Protein AF-A0A353R6K4-F1 (afdb_monomer_lite)

Foldseek 3Di:
DKDAPNHQQFFFAACCVVVVNPLRHRLVRRLVSNCVSVVHNDPPRMDDDDPDDDDPSSVD

Sequence (60 aa):
VVVCGGKVIARAHNLSETLNDPTAHAEMQAITSACNTLGGKYLDQCTLYVTLEPCPMCAG

Structure (mmCIF, N/CA/C/O backbone):
data_AF-A0A353R6K4-F1
#
_entry.id   AF-A0A353R6K4-F1
#
loop_
_atom_site.group_PDB
_atom_site.id
_atom_site.type_symbol
_atom_site.label_atom_id
_atom_site.label_alt_id
_atom_site.label_comp_id
_atom_site.label_asym_id
_atom_site.label_entity_id
_atom_site.label_seq_id
_atom_site.pdbx_PDB_ins_code
_atom_site.Cartn_x
_atom_site.Cartn_y
_atom_site.Cartn_z
_atom_site.occupancy
_atom_site.B_iso_or_equiv
_atom_site.auth_seq_id
_atom_site.auth_comp_id
_atom_site.auth_asym_id
_atom_site.auth_atom_id
_atom_site.pdbx_PDB_model_num
ATOM 1 N N . VAL A 1 1 ? -5.858 -1.634 -3.262 1.00 98.12 1 VAL A N 1
ATOM 2 C CA . VAL A 1 1 ? -6.786 -0.620 -2.687 1.00 98.12 1 VAL A CA 1
ATOM 3 C C . VAL A 1 1 ? -6.973 -0.925 -1.214 1.00 98.12 1 VAL A C 1
ATOM 5 O O . VAL A 1 1 ? -7.208 -2.083 -0.909 1.00 98.12 1 VAL A O 1
ATOM 8 N N . VAL A 1 2 ? -6.891 0.065 -0.322 1.00 98.56 2 VAL A N 1
ATOM 9 C CA . VAL A 1 2 ? -7.188 -0.123 1.112 1.00 98.56 2 VAL A CA 1
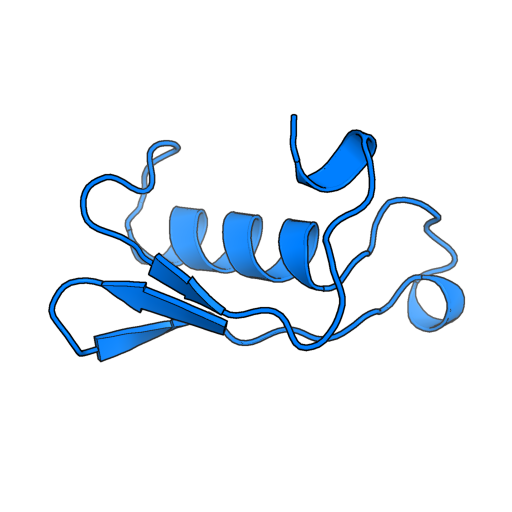ATOM 10 C C . VAL A 1 2 ? -8.514 0.545 1.453 1.00 98.56 2 VAL A C 1
ATOM 12 O O . VAL A 1 2 ? -8.741 1.706 1.097 1.00 98.56 2 VAL A O 1
ATOM 15 N N . VAL A 1 3 ? -9.385 -0.194 2.136 1.00 98.56 3 VAL A N 1
ATOM 16 C CA . VAL A 1 3 ? -10.696 0.263 2.611 1.00 98.56 3 VAL A CA 1
ATOM 17 C C . VAL A 1 3 ? -10.731 0.200 4.133 1.00 98.56 3 VAL A C 1
ATOM 19 O O . VAL A 1 3 ? -10.354 -0.818 4.696 1.00 98.56 3 VAL A O 1
ATOM 22 N N . CYS A 1 4 ? -11.222 1.249 4.789 1.00 97.81 4 CYS A N 1
ATOM 23 C CA . CYS A 1 4 ? -11.457 1.295 6.233 1.00 97.81 4 CYS A CA 1
ATOM 24 C C . CYS A 1 4 ? -12.871 1.826 6.496 1.00 97.81 4 CYS A C 1
ATOM 26 O O . CYS A 1 4 ? -13.257 2.859 5.944 1.00 97.81 4 CYS A O 1
ATOM 28 N N . GLY A 1 5 ? -13.681 1.098 7.273 1.00 95.44 5 GLY A N 1
ATOM 29 C CA . GLY A 1 5 ? -15.069 1.492 7.563 1.00 95.44 5 GLY A CA 1
ATOM 30 C C . GLY A 1 5 ? -15.926 1.729 6.309 1.00 95.44 5 GLY A C 1
ATOM 31 O O . GLY A 1 5 ? -16.713 2.672 6.263 1.00 95.44 5 GLY A O 1
ATOM 32 N N . GLY A 1 6 ? -15.714 0.937 5.251 1.00 96.31 6 GLY A N 1
ATOM 33 C CA . GLY A 1 6 ? -16.410 1.082 3.964 1.00 96.31 6 GLY A CA 1
ATOM 34 C C . GLY A 1 6 ? -15.932 2.248 3.086 1.00 96.31 6 GLY A C 1
ATOM 35 O O . GLY A 1 6 ? -16.454 2.433 1.989 1.00 96.31 6 GLY A O 1
ATOM 36 N N . LYS A 1 7 ? -14.930 3.022 3.519 1.00 97.44 7 LYS A N 1
ATOM 37 C CA . LYS A 1 7 ? -14.344 4.123 2.743 1.00 97.44 7 LYS A CA 1
ATOM 38 C C . LYS A 1 7 ? -12.996 3.722 2.169 1.00 97.44 7 LYS A C 1
ATOM 40 O O . LYS A 1 7 ? -12.163 3.150 2.866 1.00 97.44 7 LYS A O 1
ATOM 45 N N . VAL A 1 8 ? -12.759 4.053 0.904 1.00 98.25 8 VAL A N 1
ATOM 46 C CA . VAL A 1 8 ? -11.434 3.887 0.297 1.00 98.25 8 VAL A CA 1
ATOM 47 C C . VAL A 1 8 ? -10.497 4.946 0.867 1.00 98.25 8 VAL A C 1
ATOM 49 O O . VAL A 1 8 ? -10.754 6.134 0.695 1.00 98.25 8 VAL A O 1
ATOM 52 N N . ILE A 1 9 ? -9.413 4.507 1.505 1.00 97.94 9 ILE A N 1
ATOM 53 C CA . ILE A 1 9 ? -8.404 5.393 2.104 1.00 97.94 9 ILE A CA 1
ATOM 54 C C . ILE A 1 9 ? -7.086 5.409 1.324 1.00 97.94 9 ILE A C 1
ATOM 56 O O . ILE A 1 9 ? -6.328 6.360 1.448 1.00 97.94 9 ILE A O 1
ATOM 60 N N . ALA A 1 10 ? -6.822 4.401 0.484 1.00 98.38 10 ALA A N 1
ATOM 61 C CA . ALA A 1 10 ? -5.648 4.390 -0.388 1.00 98.38 10 ALA A CA 1
ATOM 62 C C . ALA A 1 10 ? -5.883 3.614 -1.689 1.00 98.38 10 ALA A C 1
ATOM 64 O O . ALA A 1 10 ? -6.584 2.594 -1.731 1.00 98.38 10 ALA A O 1
ATOM 65 N N . ARG A 1 11 ? -5.236 4.073 -2.763 1.00 98.38 11 ARG A N 1
ATOM 66 C CA . ARG A 1 11 ? -5.157 3.392 -4.060 1.00 98.38 11 ARG A CA 1
ATOM 67 C C . ARG A 1 11 ? -3.726 3.479 -4.573 1.00 98.38 11 ARG A C 1
ATOM 69 O O . ARG A 1 11 ? -3.147 4.557 -4.572 1.00 98.38 11 ARG A O 1
ATOM 76 N N . ALA A 1 12 ? -3.192 2.356 -5.031 1.00 98.31 12 ALA A N 1
ATOM 77 C CA . ALA A 1 12 ? -1.872 2.274 -5.638 1.00 98.31 12 ALA A CA 1
ATOM 78 C C . ALA A 1 12 ? -1.847 1.153 -6.683 1.00 98.31 12 ALA A C 1
ATOM 80 O O . ALA A 1 12 ? -2.765 0.329 -6.739 1.00 98.31 12 ALA A O 1
ATOM 81 N N . HIS A 1 13 ? -0.800 1.150 -7.500 1.00 98.25 13 HIS A N 1
ATOM 82 C CA . HIS A 1 13 ? -0.470 0.111 -8.471 1.00 98.25 13 HIS A CA 1
ATOM 83 C C . HIS A 1 13 ? 1.038 -0.163 -8.409 1.00 98.25 13 HIS A C 1
ATOM 85 O O . HIS A 1 13 ? 1.757 0.549 -7.708 1.00 98.25 13 HIS A O 1
ATOM 91 N N . ASN A 1 14 ? 1.498 -1.207 -9.100 1.00 98.25 14 ASN A N 1
ATOM 92 C CA . ASN A 1 14 ? 2.914 -1.550 -9.128 1.00 98.25 14 ASN A CA 1
ATOM 93 C C . ASN A 1 14 ? 3.718 -0.435 -9.814 1.00 98.25 14 ASN A C 1
ATOM 95 O O . ASN A 1 14 ? 3.381 -0.025 -10.924 1.00 98.25 14 ASN A O 1
ATOM 99 N N . LEU A 1 15 ? 4.767 0.034 -9.144 1.00 98.50 15 LEU A N 1
ATOM 100 C CA . LEU A 1 15 ? 5.642 1.109 -9.595 1.00 98.50 15 LEU A CA 1
ATOM 101 C C . LEU A 1 15 ? 7.109 0.670 -9.694 1.00 98.50 15 LEU A C 1
ATOM 103 O O . LEU A 1 15 ? 7.967 1.536 -9.849 1.00 98.50 15 LEU A O 1
ATOM 107 N N . SER A 1 16 ? 7.409 -0.634 -9.630 1.00 98.38 16 SER A N 1
ATOM 108 C CA . SER A 1 16 ? 8.792 -1.127 -9.607 1.00 98.38 16 SER A CA 1
ATOM 109 C C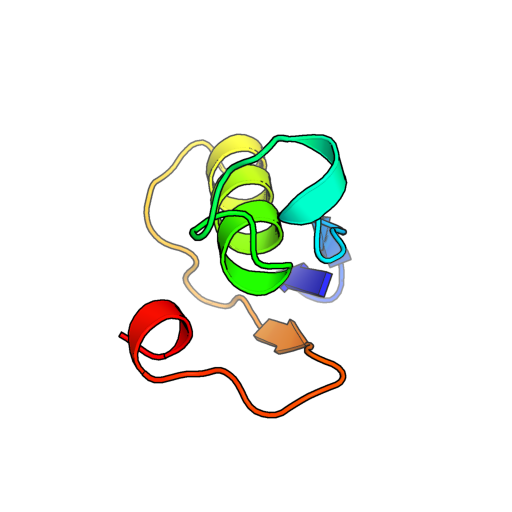 . SER A 1 16 ? 9.660 -0.601 -10.745 1.00 98.38 16 SER A C 1
ATOM 111 O O . SER A 1 16 ? 10.730 -0.061 -10.484 1.00 98.38 16 SER A O 1
ATOM 113 N N . GLU A 1 17 ? 9.175 -0.660 -11.985 1.00 98.38 17 GLU A N 1
ATOM 114 C CA . GLU A 1 17 ? 9.908 -0.131 -13.144 1.00 98.38 17 GLU A CA 1
ATOM 115 C C . GLU A 1 17 ? 9.960 1.402 -13.132 1.00 98.38 17 GLU A C 1
ATOM 117 O O . GLU A 1 17 ? 11.006 2.008 -13.351 1.00 98.38 17 GLU A O 1
ATOM 122 N N . THR A 1 18 ? 8.833 2.050 -12.821 1.00 98.50 18 THR A N 1
ATOM 123 C CA . THR A 1 18 ? 8.715 3.515 -12.800 1.00 98.50 18 THR A CA 1
ATOM 124 C C . THR A 1 18 ? 9.681 4.159 -11.806 1.00 98.50 18 THR A C 1
ATOM 126 O O . THR A 1 18 ? 10.228 5.226 -12.079 1.00 98.50 18 THR A O 1
ATOM 129 N N . LEU A 1 19 ? 9.883 3.525 -10.650 1.00 98.06 19 LEU A N 1
ATOM 130 C CA . LEU A 1 19 ? 10.736 4.020 -9.571 1.00 98.06 19 LEU A CA 1
ATOM 131 C C . LEU A 1 19 ? 12.116 3.351 -9.534 1.00 98.06 19 LEU A C 1
ATOM 133 O O . LEU A 1 19 ? 12.945 3.757 -8.725 1.00 98.06 19 LEU A O 1
ATOM 137 N N . ASN A 1 20 ? 12.378 2.370 -10.407 1.00 97.94 20 ASN A N 1
ATOM 138 C CA . ASN A 1 20 ? 13.550 1.490 -10.334 1.00 97.94 20 ASN A CA 1
ATOM 139 C C . ASN A 1 20 ? 13.746 0.906 -8.920 1.00 97.94 20 ASN A C 1
ATOM 141 O O . ASN A 1 20 ? 14.857 0.867 -8.392 1.00 97.94 20 ASN A O 1
ATOM 145 N N . ASP A 1 21 ? 12.644 0.479 -8.298 1.00 98.06 21 ASP A N 1
ATOM 146 C CA . ASP A 1 21 ? 12.598 -0.012 -6.922 1.00 98.06 21 ASP A CA 1
ATOM 147 C C . ASP A 1 21 ? 11.914 -1.390 -6.875 1.00 98.06 21 ASP A C 1
ATOM 149 O O . ASP A 1 21 ? 10.697 -1.492 -7.076 1.00 98.06 21 ASP A O 1
ATOM 153 N N . PRO A 1 22 ? 12.650 -2.474 -6.571 1.00 97.94 22 PRO A N 1
ATOM 154 C CA . PRO A 1 22 ? 12.076 -3.817 -6.531 1.00 97.94 22 PRO A CA 1
ATOM 155 C C . PRO A 1 22 ? 11.016 -3.991 -5.432 1.00 97.94 22 PRO A C 1
ATOM 157 O O . PRO A 1 22 ? 10.254 -4.949 -5.473 1.00 97.94 22 PRO A O 1
ATOM 160 N N . THR A 1 23 ? 10.933 -3.077 -4.463 1.00 98.06 23 THR A N 1
ATOM 161 C CA . THR A 1 23 ? 9.965 -3.129 -3.359 1.00 98.06 23 THR A CA 1
ATOM 162 C C . THR A 1 23 ? 8.684 -2.340 -3.631 1.00 98.06 23 THR A C 1
ATOM 164 O O . THR A 1 23 ? 7.709 -2.481 -2.890 1.00 98.06 23 THR A O 1
ATOM 167 N N . ALA A 1 24 ? 8.634 -1.550 -4.713 1.00 98.31 24 ALA A N 1
ATOM 168 C CA . ALA A 1 24 ? 7.526 -0.651 -5.050 1.00 98.31 24 ALA A CA 1
ATOM 169 C C . ALA A 1 24 ? 6.274 -1.363 -5.612 1.00 98.31 24 ALA A C 1
ATOM 171 O O . ALA A 1 24 ? 5.607 -0.871 -6.527 1.00 98.31 24 ALA A O 1
ATOM 172 N N . HIS A 1 25 ? 5.926 -2.504 -5.022 1.00 98.69 25 HIS A N 1
ATOM 173 C CA . HIS A 1 25 ? 4.710 -3.263 -5.275 1.00 98.69 25 HIS A CA 1
ATOM 174 C C . HIS A 1 25 ? 3.451 -2.479 -4.873 1.00 98.69 25 HIS A C 1
ATOM 176 O O . HIS A 1 25 ? 3.472 -1.631 -3.975 1.00 98.69 25 HIS A O 1
ATOM 182 N N . ALA A 1 26 ? 2.319 -2.794 -5.509 1.00 98.69 26 ALA A N 1
ATOM 183 C CA . ALA A 1 26 ? 1.051 -2.102 -5.272 1.00 98.69 26 ALA A CA 1
ATOM 184 C C . ALA A 1 26 ? 0.615 -2.164 -3.797 1.00 98.69 26 ALA A C 1
ATOM 186 O O . ALA A 1 26 ? 0.072 -1.195 -3.267 1.00 98.69 26 ALA A O 1
ATOM 187 N N . GLU A 1 27 ? 0.859 -3.297 -3.143 1.00 98.69 27 GLU A N 1
ATOM 188 C CA . GLU A 1 27 ? 0.553 -3.575 -1.743 1.00 98.69 27 GLU A CA 1
ATOM 189 C C . GLU A 1 27 ? 1.333 -2.641 -0.822 1.00 98.69 27 GLU A C 1
ATOM 191 O O . GLU A 1 27 ? 0.731 -1.934 -0.014 1.00 98.69 27 GLU A O 1
ATOM 196 N N . MET A 1 28 ? 2.653 -2.565 -1.013 1.00 98.25 28 MET A N 1
ATOM 197 C CA . MET A 1 28 ? 3.552 -1.735 -0.206 1.00 98.25 28 MET A CA 1
ATOM 198 C C . MET A 1 28 ? 3.181 -0.257 -0.304 1.00 98.25 28 MET A C 1
ATOM 200 O O . MET A 1 28 ? 3.073 0.447 0.706 1.00 98.25 28 MET A O 1
ATOM 204 N N . GLN A 1 29 ? 2.909 0.204 -1.524 1.00 98.38 29 GLN A N 1
ATOM 205 C CA . GLN A 1 29 ? 2.510 1.584 -1.770 1.00 98.38 29 GLN A CA 1
ATOM 206 C C . GLN A 1 29 ? 1.132 1.896 -1.170 1.00 98.38 29 GLN A C 1
ATOM 208 O O . GLN A 1 29 ? 0.937 2.948 -0.555 1.00 98.38 29 GLN A O 1
ATOM 213 N N . ALA A 1 30 ? 0.170 0.976 -1.294 1.00 98.50 30 ALA A N 1
ATOM 214 C CA . ALA A 1 30 ? -1.165 1.158 -0.737 1.00 98.50 30 ALA A CA 1
ATOM 215 C C . ALA A 1 30 ? -1.160 1.162 0.801 1.00 98.50 30 ALA A C 1
ATOM 217 O O . ALA A 1 30 ? -1.854 1.986 1.394 1.00 98.50 30 ALA A O 1
ATOM 218 N N . ILE A 1 31 ? -0.372 0.287 1.436 1.00 98.19 31 ILE A N 1
ATOM 219 C CA . ILE A 1 31 ? -0.203 0.234 2.896 1.00 98.19 31 ILE A CA 1
ATOM 220 C C . ILE A 1 31 ? 0.422 1.535 3.395 1.00 98.19 31 ILE A C 1
ATOM 222 O O . ILE A 1 31 ? -0.141 2.185 4.272 1.00 98.19 31 ILE A O 1
ATOM 226 N N . THR A 1 32 ? 1.529 1.965 2.787 1.00 97.94 32 THR A N 1
ATOM 227 C CA . THR A 1 32 ? 2.220 3.206 3.168 1.00 97.94 32 THR A CA 1
ATOM 228 C C . THR A 1 32 ? 1.291 4.418 3.052 1.00 97.94 32 THR A C 1
ATOM 230 O O . THR A 1 32 ? 1.180 5.223 3.978 1.00 97.94 32 THR A O 1
ATOM 233 N N . SER A 1 33 ? 0.548 4.522 1.946 1.00 98.12 33 SER A N 1
ATOM 234 C CA . SER A 1 33 ? -0.445 5.581 1.737 1.00 98.12 33 SER A CA 1
ATOM 235 C C . SER A 1 33 ? -1.597 5.530 2.753 1.00 98.12 33 SER A C 1
ATOM 237 O O . SER A 1 33 ? -2.018 6.578 3.251 1.00 98.12 33 SER A O 1
ATOM 239 N N . ALA A 1 34 ? -2.087 4.338 3.106 1.00 98.31 34 ALA A N 1
ATOM 240 C CA . ALA A 1 34 ? -3.140 4.168 4.104 1.00 98.31 34 ALA A CA 1
ATOM 241 C C . ALA A 1 34 ? -2.666 4.559 5.5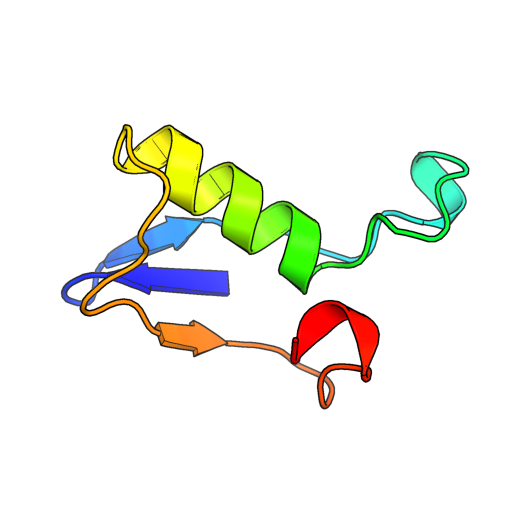14 1.00 98.31 34 ALA A C 1
ATOM 243 O O . ALA A 1 34 ? -3.376 5.284 6.210 1.00 98.31 34 ALA A O 1
ATOM 244 N N . CYS A 1 35 ? -1.453 4.158 5.903 1.00 98.00 35 CYS A N 1
ATOM 245 C CA . CYS A 1 35 ? -0.839 4.533 7.179 1.00 98.00 35 CYS A CA 1
ATOM 246 C C . CYS A 1 35 ? -0.697 6.055 7.302 1.00 98.00 35 CYS A C 1
ATOM 248 O O . CYS A 1 35 ? -1.091 6.640 8.311 1.00 98.00 35 CYS A O 1
ATOM 250 N N . ASN A 1 36 ? -0.227 6.715 6.237 1.00 97.44 36 ASN A N 1
ATOM 251 C CA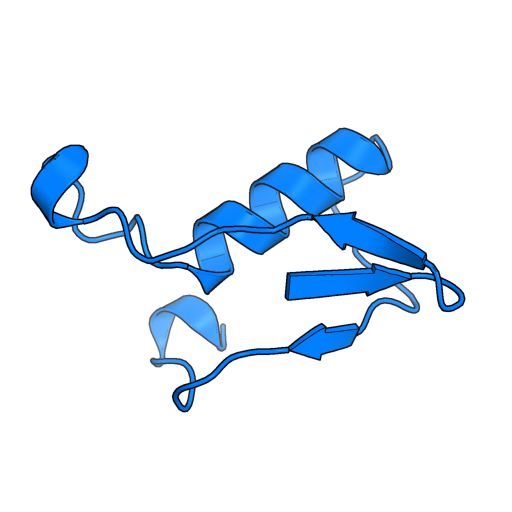 . ASN A 1 36 ? -0.141 8.176 6.180 1.00 97.44 36 ASN A CA 1
ATOM 252 C C . ASN A 1 36 ? -1.518 8.845 6.296 1.00 97.44 36 ASN A C 1
ATOM 254 O O . ASN A 1 36 ? -1.642 9.886 6.934 1.00 97.44 36 ASN A O 1
ATOM 258 N N . THR A 1 37 ? -2.556 8.237 5.717 1.00 96.94 37 THR A N 1
ATOM 259 C CA . THR A 1 37 ? -3.935 8.747 5.789 1.00 96.94 37 THR A CA 1
ATOM 260 C C . THR A 1 37 ? -4.518 8.642 7.200 1.00 96.94 37 THR A C 1
ATOM 262 O O . THR A 1 37 ? -5.241 9.538 7.629 1.00 96.94 37 THR A O 1
ATOM 265 N N . LEU A 1 38 ? -4.204 7.572 7.937 1.00 96.06 38 LEU A N 1
ATOM 266 C CA . LEU A 1 38 ? -4.690 7.355 9.305 1.00 96.06 38 LEU A CA 1
ATOM 267 C C . LEU A 1 38 ? -3.788 7.978 10.385 1.00 96.06 38 LEU A C 1
ATOM 269 O O . LEU A 1 38 ? -4.187 8.041 11.546 1.00 96.06 38 LEU A O 1
ATOM 273 N N . GLY A 1 39 ? -2.586 8.440 10.024 1.00 95.19 39 GLY A N 1
ATOM 274 C CA . GLY A 1 39 ? -1.617 9.016 10.961 1.00 95.19 39 GLY A CA 1
ATOM 275 C C . GLY A 1 39 ? -0.983 7.984 11.900 1.00 95.19 39 GLY A C 1
ATOM 276 O O . GLY A 1 39 ? -0.556 8.331 13.000 1.00 95.19 39 GLY A O 1
ATOM 277 N N . GLY A 1 40 ? -0.935 6.713 11.496 1.00 92.81 40 GLY A N 1
ATOM 278 C CA . GLY A 1 40 ? -0.469 5.616 12.339 1.00 92.8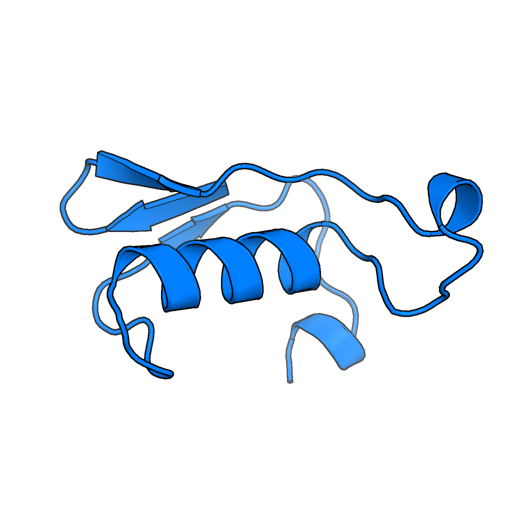1 40 GLY A CA 1
ATOM 279 C C . GLY A 1 40 ? 0.074 4.442 11.533 1.00 92.81 40 GLY A C 1
ATOM 280 O O . GLY A 1 40 ? -0.173 4.321 10.339 1.00 92.81 40 GLY A O 1
ATOM 281 N N . LYS A 1 41 ? 0.832 3.566 12.201 1.00 94.81 41 LYS A N 1
ATOM 282 C CA . LYS A 1 41 ? 1.475 2.399 11.570 1.00 94.81 41 LYS A CA 1
ATOM 283 C C . LYS A 1 41 ? 0.595 1.148 11.493 1.00 94.81 41 LYS A C 1
ATOM 285 O O . LYS A 1 41 ? 0.979 0.188 10.836 1.00 94.81 41 LYS A O 1
ATOM 290 N N . TYR A 1 42 ? -0.534 1.132 12.198 1.00 96.00 42 TYR A N 1
ATOM 291 C CA . TYR A 1 42 ? -1.445 -0.010 12.242 1.00 96.00 42 TYR A CA 1
ATOM 292 C C . TYR A 1 42 ? -2.693 0.289 11.417 1.00 96.00 42 TYR A C 1
ATOM 294 O O . TYR A 1 42 ? -3.310 1.342 11.572 1.00 96.00 42 TYR A O 1
ATOM 302 N N . LEU A 1 43 ? -3.054 -0.651 10.546 1.00 96.50 43 LEU A N 1
ATOM 303 C CA . LEU A 1 43 ? -4.237 -0.593 9.688 1.00 96.50 43 LEU A CA 1
ATOM 304 C C . LEU A 1 43 ? -5.349 -1.484 10.254 1.00 96.50 43 LEU A C 1
ATOM 306 O O . LEU A 1 43 ? -5.902 -2.339 9.560 1.00 96.50 43 LEU A O 1
ATOM 310 N N . ASP A 1 44 ? -5.664 -1.304 11.536 1.00 94.50 44 ASP A N 1
ATOM 311 C CA . ASP A 1 44 ? -6.735 -2.055 12.187 1.00 94.50 44 ASP A CA 1
ATOM 312 C C . ASP A 1 44 ? -8.074 -1.782 11.492 1.00 94.50 44 ASP A C 1
ATOM 314 O O . ASP A 1 44 ? -8.350 -0.665 11.048 1.00 94.50 44 ASP A O 1
ATOM 318 N N . GLN A 1 45 ? -8.919 -2.812 11.382 1.00 94.50 45 GLN A N 1
ATOM 319 C CA . GLN A 1 45 ? -10.228 -2.727 10.714 1.00 94.50 45 GLN A CA 1
ATOM 320 C C . GLN A 1 45 ? -10.159 -2.289 9.235 1.00 94.50 45 GLN A C 1
ATOM 322 O O . GLN A 1 45 ? -11.157 -1.840 8.663 1.00 94.50 45 GLN A O 1
ATOM 327 N N . CYS A 1 46 ? -8.991 -2.430 8.601 1.00 98.06 46 CYS A N 1
ATOM 328 C CA . CYS A 1 46 ? -8.817 -2.186 7.178 1.00 98.06 46 CYS A CA 1
ATOM 329 C C . CYS A 1 46 ? -8.855 -3.494 6.381 1.00 98.06 46 CYS A C 1
ATOM 331 O O . CYS A 1 46 ? -8.439 -4.553 6.846 1.00 98.06 46 CYS A O 1
ATOM 333 N N . THR A 1 47 ? -9.310 -3.408 5.136 1.00 98.31 47 THR A N 1
ATOM 334 C CA . THR A 1 47 ? -9.241 -4.499 4.162 1.00 98.31 47 THR A CA 1
ATOM 335 C C . THR A 1 47 ? -8.404 -4.054 2.973 1.00 98.31 47 THR A C 1
ATOM 337 O O . THR A 1 47 ? -8.686 -3.023 2.353 1.00 98.31 47 THR A O 1
ATOM 340 N N . LEU A 1 48 ? -7.374 -4.836 2.651 1.00 98.25 48 LEU A N 1
ATOM 341 C CA . LEU A 1 48 ? -6.552 -4.653 1.463 1.00 98.25 48 LEU A CA 1
ATOM 342 C C . LEU A 1 48 ? -7.106 -5.522 0.327 1.00 98.25 48 LEU A C 1
ATOM 344 O O . LEU A 1 48 ? -7.171 -6.740 0.435 1.00 98.25 48 LEU A O 1
ATOM 348 N N . TYR A 1 49 ? -7.485 -4.879 -0.772 1.00 98.44 49 TYR A N 1
ATOM 349 C CA . TYR A 1 49 ? -7.895 -5.532 -2.012 1.00 98.44 49 TYR A CA 1
ATOM 350 C C . TYR A 1 49 ? -6.756 -5.470 -3.022 1.00 98.44 49 TYR A C 1
ATOM 352 O O . TYR A 1 49 ? -6.285 -4.375 -3.369 1.00 98.44 49 TYR A O 1
ATOM 360 N N . VAL A 1 50 ? -6.359 -6.639 -3.512 1.00 98.19 50 VAL A N 1
ATOM 361 C CA . VAL A 1 50 ? -5.303 -6.841 -4.507 1.00 98.19 50 VAL A CA 1
ATOM 362 C C . VAL A 1 50 ? -5.839 -7.675 -5.664 1.00 98.19 50 VAL A C 1
ATOM 364 O O . VAL A 1 50 ? -6.725 -8.507 -5.487 1.00 98.19 50 VAL A O 1
ATOM 367 N N . THR A 1 51 ? -5.343 -7.403 -6.868 1.00 97.56 51 THR A N 1
ATOM 368 C CA . THR A 1 51 ? -5.761 -8.095 -8.098 1.00 97.56 51 THR A CA 1
ATOM 369 C C . THR A 1 51 ? -4.987 -9.385 -8.349 1.00 97.56 51 THR A C 1
ATOM 371 O O . THR A 1 51 ? -5.422 -10.205 -9.149 1.00 97.56 51 THR A O 1
ATOM 374 N N . LEU A 1 52 ? -3.837 -9.539 -7.695 1.00 97.81 52 LEU A N 1
ATOM 375 C CA . LEU A 1 52 ? -2.972 -10.710 -7.737 1.00 97.81 52 LEU A CA 1
ATOM 376 C C . LEU A 1 52 ? -2.678 -11.136 -6.296 1.00 97.81 52 LEU A C 1
ATOM 378 O O . LEU A 1 52 ? -2.676 -10.291 -5.401 1.00 97.81 52 LEU A O 1
ATOM 382 N N . GLU A 1 53 ? -2.458 -12.431 -6.080 1.00 98.38 53 GLU A N 1
ATOM 383 C CA . GLU A 1 53 ? -2.020 -12.949 -4.784 1.00 98.38 53 GLU A CA 1
ATOM 384 C C . GLU A 1 53 ? -0.699 -12.273 -4.359 1.00 98.38 53 GLU A C 1
ATOM 386 O O . GLU A 1 53 ? 0.222 -12.184 -5.179 1.00 98.38 53 GLU A O 1
ATOM 391 N N . PRO A 1 54 ? -0.598 -11.765 -3.115 1.00 97.81 54 PRO A N 1
ATOM 392 C CA . PRO A 1 54 ? 0.591 -11.056 -2.658 1.00 97.81 54 PRO A CA 1
ATOM 393 C C . PRO A 1 54 ? 1.793 -12.000 -2.547 1.00 97.81 54 PRO A C 1
ATOM 395 O O . PRO A 1 54 ? 1.674 -13.149 -2.125 1.00 97.81 54 PRO A O 1
ATOM 398 N N . CYS A 1 55 ? 2.981 -11.501 -2.891 1.00 98.31 55 CYS A N 1
ATOM 399 C CA . CYS A 1 55 ? 4.220 -12.264 -2.744 1.00 98.31 55 CYS A CA 1
ATOM 400 C C . CYS A 1 55 ? 4.655 -12.368 -1.263 1.00 98.31 55 CYS A C 1
ATOM 402 O O . CYS A 1 55 ? 4.147 -11.619 -0.425 1.00 98.31 55 CYS A O 1
ATOM 404 N N . PRO A 1 56 ? 5.650 -13.214 -0.918 1.00 98.38 56 PRO A N 1
ATOM 405 C CA . PRO A 1 56 ? 6.111 -13.361 0.467 1.00 98.38 56 PRO A CA 1
ATOM 406 C C . PRO A 1 56 ? 6.559 -12.056 1.140 1.00 98.38 56 PRO A C 1
ATOM 408 O O . PRO A 1 56 ? 6.412 -11.918 2.346 1.00 98.38 56 PRO A O 1
ATOM 411 N N . MET A 1 57 ? 7.077 -11.093 0.370 1.00 98.06 57 MET A N 1
ATOM 412 C CA . MET A 1 57 ? 7.441 -9.768 0.885 1.00 98.06 57 MET A CA 1
ATOM 413 C C . MET A 1 57 ? 6.210 -8.940 1.271 1.00 98.06 57 MET A C 1
ATOM 415 O O . MET A 1 57 ? 6.244 -8.256 2.282 1.00 98.06 57 MET A O 1
ATOM 419 N N . CYS A 1 58 ? 5.144 -8.972 0.467 1.00 97.94 58 CYS A N 1
ATOM 420 C CA . CYS A 1 58 ? 3.939 -8.173 0.705 1.00 97.94 58 CYS A CA 1
ATOM 421 C C . CYS A 1 58 ? 2.962 -8.833 1.6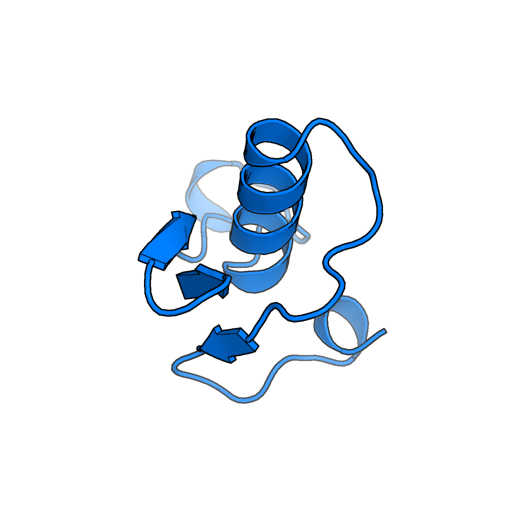85 1.00 97.94 58 CYS A C 1
ATOM 423 O O . CYS A 1 58 ? 2.111 -8.151 2.248 1.00 97.94 58 CYS A O 1
ATOM 425 N N . ALA A 1 59 ? 3.048 -10.155 1.840 1.00 97.06 59 ALA A N 1
ATOM 426 C CA . ALA A 1 59 ? 2.238 -10.923 2.777 1.00 97.06 59 ALA A CA 1
ATOM 427 C C . ALA A 1 59 ? 2.794 -10.917 4.214 1.00 97.06 59 ALA A C 1
ATOM 429 O O . ALA A 1 59 ? 2.052 -11.258 5.136 1.00 97.06 59 ALA A O 1
ATOM 430 N N . GLY A 1 60 ? 4.080 -10.589 4.387 1.00 92.19 60 GLY A N 1
ATOM 431 C CA . GLY A 1 60 ? 4.748 -10.472 5.689 1.00 92.19 60 GLY A CA 1
ATOM 432 C C . GLY A 1 60 ? 4.525 -9.116 6.339 1.00 92.19 60 GLY A C 1
ATOM 433 O O . GLY A 1 60 ? 4.290 -9.108 7.568 1.00 92.19 60 GLY A O 1
#

Radius of gyration: 11.29 Å; chains: 1; bounding box: 30×22×26 Å

pLDDT: mean 97.56, std 1.41, range [92.19, 98.69]

Secondary structure (DSSP, 8-state):
-EEETTEEEE-----HHHHT-TT--HHHHHHHHHHHHHTSS--TTEEE--SSPPPHHHH-